Protein AF-A0A9P6V1S4-F1 (afdb_monomer_lite)

Sequence (118 aa):
MFATTLPVLLVYVILYGLMGGGFISLLAPVLAEQFGTSSLTILVGITFGVNGLGSLLGTPIATAILTSLQGDVVDGVAANSDKGYRGAIGFIGGVMLVGTLVFLLLKIKVGGKRKAVA

pLDDT: mean 75.91, std 12.43, range [44.16, 89.69]

Structure (mmCIF, N/CA/C/O backbone):
data_AF-A0A9P6V1S4-F1
#
_entry.id   AF-A0A9P6V1S4-F1
#
loop_
_atom_site.group_PDB
_atom_site.id
_atom_site.type_symbol
_atom_site.label_atom_id
_atom_site.label_alt_id
_atom_site.label_comp_id
_atom_site.label_asym_id
_atom_site.label_entity_id
_atom_site.label_seq_id
_atom_site.pdbx_PDB_ins_code
_atom_site.Cartn_x
_atom_site.Cartn_y
_atom_site.Cartn_z
_atom_site.occupancy
_atom_site.B_iso_or_equiv
_atom_site.auth_seq_id
_atom_site.auth_comp_id
_atom_site.auth_asym_id
_atom_site.auth_atom_id
_atom_site.pdbx_PDB_model_num
ATOM 1 N N . MET A 1 1 ? 10.241 -1.235 -21.917 1.00 46.81 1 MET A N 1
ATOM 2 C CA . MET A 1 1 ? 9.962 -0.073 -21.051 1.00 46.81 1 MET A CA 1
ATOM 3 C C . MET A 1 1 ? 8.482 0.296 -21.179 1.00 46.81 1 MET A C 1
ATOM 5 O O . MET A 1 1 ? 8.057 0.612 -22.279 1.00 46.81 1 MET A O 1
ATOM 9 N N . PHE A 1 2 ? 7.660 0.174 -20.123 1.00 54.00 2 PHE A N 1
ATOM 10 C CA . PHE A 1 2 ? 6.187 0.339 -20.222 1.00 54.00 2 PHE A CA 1
ATOM 11 C C . PHE A 1 2 ? 5.689 1.797 -20.270 1.00 54.00 2 PHE A C 1
ATOM 13 O O . PHE A 1 2 ? 4.490 2.021 -20.389 1.00 54.00 2 PHE A O 1
ATOM 20 N N . ALA A 1 3 ? 6.585 2.783 -20.234 1.00 55.00 3 ALA A N 1
ATOM 21 C CA . ALA A 1 3 ? 6.251 4.191 -20.434 1.00 55.00 3 ALA A CA 1
ATOM 22 C C . ALA A 1 3 ? 7.459 4.933 -21.027 1.00 55.00 3 ALA A C 1
ATOM 24 O O . ALA A 1 3 ? 8.261 5.512 -20.303 1.00 55.00 3 ALA A O 1
ATOM 25 N N . THR A 1 4 ? 7.633 4.872 -22.347 1.00 61.09 4 THR A N 1
ATOM 26 C CA . THR A 1 4 ? 8.629 5.683 -23.082 1.00 61.09 4 THR A CA 1
ATOM 27 C C . THR A 1 4 ? 8.047 6.994 -23.605 1.00 61.09 4 THR A C 1
ATOM 29 O O . THR A 1 4 ? 8.782 7.834 -24.114 1.00 61.09 4 THR A O 1
ATOM 32 N N . THR A 1 5 ? 6.728 7.177 -23.505 1.00 75.06 5 THR A N 1
ATOM 33 C CA . THR A 1 5 ? 6.004 8.295 -24.110 1.00 75.06 5 THR A CA 1
ATOM 34 C C . THR A 1 5 ? 5.300 9.130 -23.039 1.00 75.06 5 THR A C 1
ATOM 36 O O . THR A 1 5 ? 4.678 8.599 -22.115 1.00 75.06 5 THR A O 1
ATOM 39 N N . LEU A 1 6 ? 5.380 10.460 -23.172 1.00 77.06 6 LEU A N 1
ATOM 40 C CA . LEU A 1 6 ? 4.751 11.428 -22.259 1.00 77.06 6 LEU A CA 1
ATOM 41 C C . LEU A 1 6 ? 3.262 11.148 -21.957 1.00 77.06 6 LEU A C 1
ATOM 43 O O . LEU A 1 6 ? 2.876 11.267 -20.794 1.00 77.06 6 LEU A O 1
ATOM 47 N N . PRO A 1 7 ? 2.423 10.735 -22.931 1.00 84.38 7 PRO A N 1
ATOM 48 C CA . PRO A 1 7 ? 1.017 10.437 -22.663 1.00 84.38 7 PRO A CA 1
ATOM 49 C C . PRO A 1 7 ? 0.808 9.295 -21.663 1.00 84.38 7 PRO A C 1
ATOM 51 O O . PRO A 1 7 ? -0.065 9.384 -20.805 1.00 84.38 7 PRO A O 1
ATOM 54 N N . VAL A 1 8 ? 1.623 8.237 -21.726 1.00 80.50 8 VAL A N 1
ATOM 55 C CA . VAL A 1 8 ? 1.500 7.087 -20.812 1.00 80.50 8 VAL A CA 1
ATOM 56 C C . VAL A 1 8 ? 1.892 7.483 -19.389 1.00 80.50 8 VAL A C 1
ATOM 58 O O . VAL A 1 8 ? 1.232 7.079 -18.431 1.00 80.50 8 VAL A O 1
ATOM 61 N N . LEU A 1 9 ? 2.916 8.329 -19.247 1.00 80.06 9 LEU A N 1
ATOM 62 C CA . LEU A 1 9 ? 3.310 8.881 -17.952 1.00 80.06 9 LEU A CA 1
ATOM 63 C C . LEU A 1 9 ? 2.199 9.753 -17.350 1.00 80.06 9 LEU A C 1
ATOM 65 O O . LEU A 1 9 ? 1.893 9.616 -16.169 1.00 80.06 9 LEU A O 1
ATOM 69 N N . LEU A 1 10 ? 1.564 10.609 -18.156 1.00 85.81 1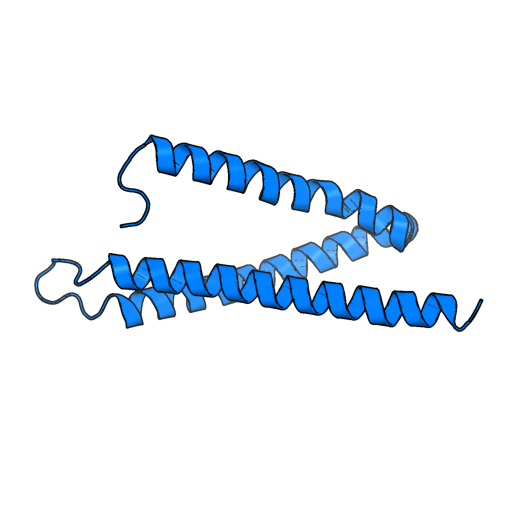0 LEU A N 1
ATOM 70 C CA . LEU A 1 10 ? 0.451 11.450 -17.705 1.00 85.81 10 LEU A CA 1
ATOM 71 C C . LEU A 1 10 ? -0.731 10.619 -17.202 1.00 85.81 10 LEU A C 1
ATOM 73 O O . LEU A 1 10 ? -1.237 10.879 -16.113 1.00 85.81 10 LEU A O 1
ATOM 77 N N . VAL A 1 11 ? -1.136 9.594 -17.955 1.00 86.69 11 VAL A N 1
ATOM 78 C CA . VAL A 1 11 ? -2.213 8.683 -17.537 1.00 86.69 11 VAL A CA 1
ATOM 79 C C . VAL A 1 11 ? -1.859 7.999 -16.217 1.00 86.69 11 VAL A C 1
ATOM 81 O O . VAL A 1 11 ? -2.687 7.957 -15.307 1.00 86.69 11 VAL A O 1
ATOM 84 N N . TYR A 1 12 ? -0.622 7.518 -16.077 1.00 82.25 12 TYR A N 1
ATOM 85 C CA . TYR A 1 12 ? -0.156 6.907 -14.837 1.00 82.25 12 TYR A CA 1
ATOM 86 C C . TYR A 1 12 ? -0.224 7.875 -13.648 1.00 82.25 12 TYR A C 1
ATOM 88 O O . TYR A 1 12 ? -0.776 7.521 -12.609 1.00 82.25 12 TYR A O 1
ATOM 96 N N . VAL A 1 13 ? 0.280 9.104 -13.798 1.00 85.25 13 VAL A N 1
ATOM 97 C CA . VAL A 1 13 ? 0.288 10.112 -12.725 1.00 85.25 13 VAL A CA 1
ATOM 98 C C . VAL A 1 13 ? -1.131 10.495 -12.305 1.00 85.25 13 VAL A C 1
ATOM 100 O O . VAL A 1 13 ? -1.401 10.593 -11.110 1.00 85.25 13 VAL A O 1
ATOM 103 N N . ILE A 1 14 ? -2.051 10.664 -13.259 1.00 89.69 14 ILE A N 1
ATOM 104 C CA . ILE A 1 14 ? -3.455 10.990 -12.970 1.00 89.69 14 ILE A CA 1
ATOM 105 C C . ILE A 1 14 ? -4.122 9.854 -12.191 1.00 89.69 14 ILE A C 1
ATOM 107 O O . ILE A 1 14 ? -4.742 10.102 -11.157 1.00 89.69 14 ILE A O 1
ATOM 111 N N . LEU A 1 15 ? -3.980 8.608 -12.654 1.00 88.06 15 LEU A N 1
ATOM 112 C CA . LEU A 1 15 ? -4.572 7.449 -11.982 1.00 88.06 15 LEU A CA 1
ATOM 113 C C . LEU A 1 15 ? -3.974 7.241 -10.591 1.00 88.06 15 LEU A C 1
ATOM 115 O O . LEU A 1 15 ? -4.710 7.027 -9.629 1.00 88.06 15 LEU A O 1
ATOM 119 N N . TYR A 1 16 ? -2.652 7.353 -10.470 1.00 82.44 16 TYR A N 1
ATOM 120 C CA . TYR A 1 16 ? -1.964 7.242 -9.191 1.00 82.44 16 TYR A CA 1
ATOM 121 C C . TYR A 1 16 ? -2.405 8.337 -8.214 1.00 82.44 16 TYR A C 1
ATOM 123 O O . TYR A 1 16 ? -2.723 8.040 -7.064 1.00 82.44 16 TYR A O 1
ATOM 131 N N . GLY A 1 17 ? -2.488 9.590 -8.670 1.00 83.88 17 GLY A N 1
ATOM 132 C CA . GLY A 1 17 ? -2.938 10.713 -7.851 1.00 83.88 17 GLY A CA 1
ATOM 133 C C . GLY A 1 17 ? -4.389 10.563 -7.397 1.00 83.88 17 GLY A C 1
ATOM 134 O O . GLY A 1 17 ? -4.688 10.766 -6.222 1.00 83.88 17 GLY A O 1
ATOM 135 N N . LEU A 1 18 ? -5.281 10.140 -8.296 1.00 89.00 18 LEU A N 1
ATOM 136 C CA . LEU A 1 18 ? -6.694 9.939 -7.983 1.00 89.00 18 LEU A CA 1
ATOM 137 C C . LEU A 1 18 ? -6.896 8.794 -6.982 1.00 89.00 18 LEU A C 1
ATOM 139 O O . LEU A 1 18 ? -7.584 8.968 -5.976 1.00 89.00 18 LEU A O 1
ATOM 143 N N . MET A 1 19 ? -6.290 7.630 -7.235 1.00 85.00 19 MET A N 1
ATOM 144 C CA . MET A 1 19 ? -6.464 6.462 -6.370 1.00 85.00 19 MET A CA 1
ATOM 145 C C . MET A 1 19 ? -5.731 6.622 -5.036 1.00 85.00 19 MET A C 1
ATOM 147 O O . MET A 1 19 ? -6.302 6.325 -3.988 1.00 85.00 19 MET A O 1
ATOM 151 N N . GLY A 1 20 ? -4.497 7.130 -5.053 1.00 81.94 20 GLY A N 1
ATOM 152 C CA . GLY A 1 20 ? -3.715 7.373 -3.842 1.00 81.94 20 GLY A CA 1
ATOM 153 C C . GLY A 1 20 ? -4.316 8.481 -2.977 1.00 81.94 20 GLY A C 1
ATOM 154 O O . GLY A 1 20 ? -4.502 8.295 -1.775 1.00 81.94 20 GLY A O 1
ATOM 155 N N . GLY A 1 21 ? -4.692 9.608 -3.588 1.00 80.88 21 GLY A N 1
ATOM 156 C CA . GLY A 1 21 ? -5.319 10.728 -2.887 1.00 80.88 21 GLY A CA 1
ATOM 157 C C . GLY A 1 21 ? -6.694 10.370 -2.324 1.00 80.88 21 GLY A C 1
ATOM 158 O O . GLY A 1 21 ? -6.976 10.663 -1.162 1.00 80.88 21 GLY A O 1
ATOM 159 N N . GLY A 1 22 ? -7.522 9.668 -3.106 1.00 84.06 22 GLY A N 1
ATOM 160 C CA . GLY A 1 22 ? -8.824 9.179 -2.653 1.00 84.06 22 GLY A CA 1
ATOM 161 C C . GLY A 1 22 ? -8.707 8.201 -1.483 1.00 84.06 22 GLY A C 1
ATOM 162 O O . GLY A 1 22 ? -9.433 8.330 -0.501 1.00 84.06 22 GLY A O 1
ATOM 163 N N . PHE A 1 23 ? -7.750 7.272 -1.535 1.00 80.44 23 PHE A N 1
ATOM 164 C CA . PHE A 1 23 ? -7.519 6.315 -0.453 1.00 80.44 23 PHE A CA 1
ATOM 165 C C . PHE A 1 23 ? -7.114 6.998 0.861 1.00 80.44 23 PHE A C 1
ATOM 167 O O . PHE A 1 23 ? -7.688 6.707 1.910 1.00 80.44 23 PHE A O 1
ATOM 174 N N . ILE A 1 24 ? -6.168 7.941 0.809 1.00 83.12 24 ILE A N 1
ATOM 175 C CA . ILE A 1 24 ? -5.700 8.661 2.002 1.00 83.12 24 ILE A CA 1
ATOM 176 C C . ILE A 1 24 ? -6.807 9.566 2.562 1.00 83.12 24 ILE A C 1
ATOM 178 O O . ILE A 1 24 ? -7.010 9.615 3.774 1.00 83.12 24 ILE A O 1
ATOM 182 N N . SER A 1 25 ? -7.557 10.250 1.693 1.00 83.88 25 SER A N 1
ATOM 183 C CA . SER A 1 25 ? -8.627 11.164 2.108 1.00 83.88 25 SER A CA 1
ATOM 184 C C . SER A 1 25 ? -9.819 10.439 2.744 1.00 83.88 25 SER A C 1
ATOM 186 O O . SER A 1 25 ? -10.407 10.959 3.692 1.00 83.88 25 SER A O 1
ATOM 188 N N . LEU A 1 26 ? -10.150 9.227 2.283 1.00 84.44 26 LEU A N 1
ATOM 189 C CA . LEU A 1 26 ? -11.249 8.421 2.829 1.00 84.44 26 LEU A CA 1
ATOM 190 C C . LEU A 1 26 ? -10.917 7.750 4.168 1.00 84.44 26 LEU A C 1
ATOM 192 O O . LEU A 1 26 ? -11.818 7.298 4.871 1.00 84.44 26 LEU A O 1
ATOM 196 N N . LEU A 1 27 ? -9.644 7.694 4.549 1.00 83.00 27 LEU A N 1
ATOM 197 C CA . LEU A 1 27 ? -9.193 6.959 5.726 1.00 83.00 27 LEU A CA 1
ATOM 198 C C . LEU A 1 27 ? -9.796 7.514 7.024 1.00 83.00 27 LEU A C 1
ATOM 200 O O . LEU A 1 27 ? -10.372 6.768 7.811 1.00 83.00 27 LEU A O 1
ATOM 204 N N . ALA A 1 28 ? -9.720 8.829 7.230 1.00 80.94 28 ALA A N 1
ATOM 205 C CA . ALA A 1 28 ? -10.284 9.481 8.411 1.00 80.94 28 ALA A CA 1
ATOM 206 C C . ALA A 1 28 ? -11.819 9.335 8.528 1.00 80.94 28 ALA A C 1
ATOM 208 O O . ALA A 1 28 ? -12.275 8.900 9.587 1.00 80.94 28 ALA A O 1
ATOM 209 N N . PRO A 1 29 ? -12.635 9.635 7.495 1.00 84.62 29 PRO A N 1
ATOM 210 C CA . PRO A 1 29 ? -14.085 9.474 7.592 1.00 84.62 29 PRO A CA 1
ATOM 211 C C . PRO A 1 29 ? -14.515 8.012 7.774 1.00 84.62 29 PRO A C 1
ATOM 213 O O . PRO A 1 29 ? -15.392 7.752 8.592 1.00 84.62 29 PRO A O 1
ATOM 216 N N . VAL A 1 30 ? -13.864 7.047 7.112 1.00 83.75 30 VAL A N 1
ATOM 217 C CA . VAL A 1 30 ? -14.180 5.615 7.288 1.00 83.75 30 VAL A CA 1
ATOM 218 C C . VAL A 1 30 ? -13.865 5.142 8.710 1.00 83.75 30 VAL A C 1
ATOM 220 O O . VAL A 1 30 ? -14.658 4.424 9.316 1.00 83.75 30 VAL A O 1
ATOM 223 N N . LEU A 1 31 ? -12.727 5.552 9.279 1.00 81.75 31 LEU A N 1
ATOM 224 C CA . LEU A 1 31 ? -12.388 5.208 10.662 1.00 81.75 31 LEU A CA 1
ATOM 225 C C . LEU A 1 31 ? -13.340 5.869 11.666 1.00 81.75 31 LEU A C 1
ATOM 227 O O . LEU A 1 31 ? -13.724 5.228 12.645 1.00 81.75 31 LEU A O 1
ATOM 231 N N . ALA A 1 32 ? -13.747 7.114 11.410 1.00 81.81 32 ALA A N 1
ATOM 232 C CA . ALA A 1 32 ? -14.704 7.829 12.247 1.00 81.81 32 ALA A CA 1
ATOM 233 C C . ALA A 1 32 ? -16.091 7.167 12.226 1.00 81.81 32 ALA A C 1
ATOM 235 O O . ALA A 1 32 ? -16.724 7.057 13.274 1.00 81.81 32 ALA A O 1
ATOM 236 N N . GLU A 1 33 ? -16.542 6.679 11.068 1.00 82.56 33 GLU A N 1
ATOM 237 C CA . GLU A 1 33 ? -17.804 5.942 10.934 1.00 82.56 33 GLU A CA 1
ATOM 238 C C . GLU A 1 33 ? -17.748 4.569 11.629 1.00 82.56 33 GLU A C 1
ATOM 240 O O . GLU A 1 33 ? -18.702 4.154 12.286 1.00 82.56 33 GLU A O 1
ATOM 245 N N . GLN A 1 34 ? -16.618 3.864 11.525 1.00 79.25 34 GLN A N 1
ATOM 246 C CA . GLN A 1 34 ? -16.478 2.496 12.028 1.00 79.25 34 GLN A CA 1
ATOM 247 C C . GLN A 1 34 ? -16.238 2.420 13.548 1.00 79.25 34 GLN A C 1
ATOM 249 O O . GLN A 1 34 ? -16.727 1.491 14.195 1.00 79.25 34 GLN A O 1
ATOM 254 N N . PHE A 1 35 ? -15.470 3.359 14.111 1.00 78.00 35 PHE A N 1
ATOM 255 C CA . PHE A 1 35 ? -14.997 3.320 15.504 1.00 78.00 35 PHE A CA 1
ATOM 256 C C . PHE A 1 35 ? -15.407 4.544 16.338 1.00 78.00 35 PHE A C 1
ATOM 258 O O . PHE A 1 35 ? -15.104 4.602 17.531 1.00 78.00 35 PHE A O 1
ATOM 265 N N . GLY A 1 36 ? -16.107 5.512 15.742 1.00 75.62 36 GLY A N 1
ATOM 266 C CA . GLY A 1 36 ? -16.444 6.777 16.388 1.00 75.62 36 GLY A CA 1
ATOM 267 C C . GLY A 1 36 ? -15.262 7.751 16.458 1.00 75.62 36 GLY A C 1
ATOM 268 O O . GLY A 1 36 ? -14.115 7.435 16.139 1.00 75.62 36 GLY A O 1
ATOM 269 N N . THR A 1 37 ? -15.536 8.980 16.892 1.00 78.94 37 THR A N 1
ATOM 270 C CA . THR A 1 37 ? -14.547 10.074 16.906 1.00 78.94 37 THR A CA 1
ATOM 271 C C . THR A 1 37 ? -13.604 10.039 18.110 1.00 78.94 37 THR A C 1
ATOM 273 O O . THR A 1 37 ? -12.511 10.596 18.042 1.00 78.94 37 THR A O 1
ATOM 276 N N . SER A 1 38 ? -13.982 9.353 19.195 1.00 77.81 38 SER A N 1
ATOM 277 C CA . SER A 1 38 ? -13.231 9.346 20.461 1.00 77.81 38 SER A CA 1
ATOM 278 C C . SER A 1 38 ? -11.839 8.715 20.343 1.00 77.81 38 SER A C 1
ATOM 280 O O . SER A 1 38 ? -10.910 9.147 21.021 1.00 77.81 38 SER A O 1
ATOM 282 N N . SER A 1 39 ? -11.667 7.731 19.457 1.00 77.31 39 SER A N 1
ATOM 283 C CA . SER A 1 39 ? -10.388 7.035 19.257 1.00 77.31 39 SER A CA 1
ATOM 284 C C . SER A 1 39 ? -9.730 7.350 17.909 1.00 77.31 39 SER A C 1
ATOM 286 O O . SER A 1 39 ? -8.698 6.764 17.581 1.00 77.31 39 SER A O 1
ATOM 288 N N . LEU A 1 40 ? -10.285 8.289 17.132 1.00 81.75 40 LEU A N 1
ATOM 289 C CA . LEU A 1 40 ? -9.880 8.536 15.746 1.00 81.75 40 LEU A CA 1
ATOM 290 C C . LEU A 1 40 ? -8.387 8.860 15.613 1.00 81.75 40 LEU A C 1
ATOM 292 O O . LEU A 1 40 ? -7.714 8.286 14.764 1.00 81.75 40 LEU A O 1
ATOM 296 N N . THR A 1 41 ? -7.846 9.708 16.490 1.00 83.06 41 THR A N 1
ATOM 297 C CA . THR A 1 41 ? -6.420 10.074 16.491 1.00 83.06 41 THR A CA 1
ATOM 298 C C . THR A 1 41 ? -5.510 8.860 16.676 1.00 83.06 41 THR A C 1
ATOM 300 O O . THR A 1 41 ? -4.507 8.729 15.978 1.00 83.06 41 THR A O 1
ATOM 303 N N . ILE A 1 42 ? -5.871 7.947 17.582 1.00 85.38 42 ILE A N 1
ATOM 304 C CA . ILE A 1 42 ? -5.094 6.730 17.852 1.00 85.38 42 ILE A CA 1
ATOM 305 C C . ILE A 1 42 ? -5.175 5.786 16.650 1.00 85.38 42 ILE A C 1
ATOM 307 O O . ILE A 1 42 ? -4.150 5.285 16.198 1.00 85.38 42 ILE A O 1
ATOM 311 N N . LEU A 1 43 ? -6.370 5.581 16.087 1.00 83.12 43 LEU A N 1
ATOM 312 C CA . LEU A 1 43 ? -6.569 4.728 1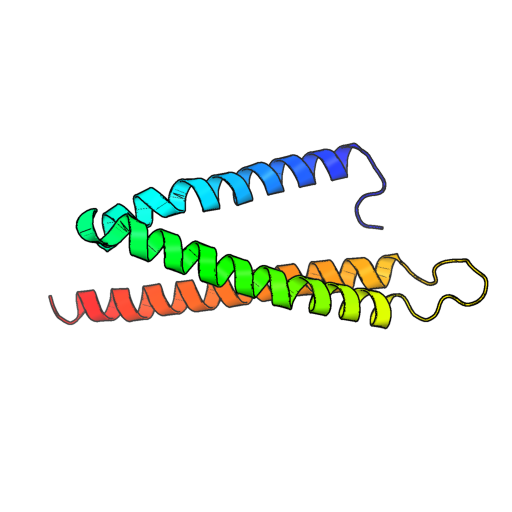4.911 1.00 83.12 43 LEU A CA 1
ATOM 313 C C . LEU A 1 43 ? -5.829 5.256 13.674 1.00 83.12 43 LEU A C 1
ATOM 315 O O . LEU A 1 43 ? -5.165 4.486 12.976 1.00 83.12 43 LEU A O 1
ATOM 319 N N . VAL A 1 44 ? -5.888 6.564 13.425 1.00 85.31 44 VAL A N 1
ATOM 320 C CA . VAL A 1 44 ? -5.139 7.220 12.345 1.00 85.31 44 VAL A CA 1
ATOM 321 C C . VAL A 1 44 ? -3.635 7.083 12.593 1.00 85.31 44 VAL A C 1
ATOM 323 O O . VAL A 1 44 ? -2.905 6.678 11.691 1.00 85.31 44 VAL A O 1
ATOM 326 N N . GLY A 1 45 ? -3.178 7.329 13.824 1.00 84.88 45 GLY A N 1
ATOM 327 C CA . GLY A 1 45 ? -1.776 7.186 14.218 1.00 84.88 45 GLY A CA 1
ATOM 328 C C . GLY A 1 45 ? -1.233 5.771 14.010 1.00 84.88 45 GLY A C 1
ATOM 329 O O . GLY A 1 45 ? -0.169 5.605 13.420 1.00 84.88 45 GLY A O 1
ATOM 330 N N . ILE A 1 46 ? -1.988 4.741 14.407 1.00 87.44 46 ILE A N 1
ATOM 331 C CA . ILE A 1 46 ? -1.633 3.335 14.155 1.00 87.44 46 ILE A CA 1
ATOM 332 C C . ILE A 1 46 ? -1.571 3.063 12.651 1.00 87.44 46 ILE A C 1
ATOM 334 O O . ILE A 1 46 ? -0.629 2.430 12.178 1.00 87.44 46 ILE A O 1
ATOM 338 N N . THR A 1 47 ? -2.539 3.566 11.886 1.00 85.25 47 THR A N 1
ATOM 339 C CA . THR A 1 47 ? -2.603 3.338 10.437 1.00 85.25 47 THR A CA 1
ATOM 340 C C . THR A 1 47 ? -1.389 3.928 9.717 1.00 85.25 47 THR A C 1
ATOM 342 O O . THR A 1 47 ? -0.746 3.239 8.923 1.00 85.25 47 THR A O 1
ATOM 345 N N . PHE A 1 48 ? -1.015 5.169 10.036 1.00 86.19 48 PHE A N 1
ATOM 346 C CA . PHE A 1 48 ? 0.194 5.792 9.493 1.00 86.19 48 PHE A CA 1
ATOM 347 C C . PHE A 1 48 ? 1.483 5.170 10.048 1.00 86.19 48 PHE A C 1
ATOM 349 O O . PHE A 1 48 ? 2.459 5.053 9.311 1.00 86.19 48 PHE A O 1
ATOM 356 N N . GLY A 1 49 ? 1.488 4.698 11.297 1.00 88.31 49 GLY A N 1
ATOM 357 C CA . GLY A 1 49 ? 2.614 3.958 11.871 1.00 88.31 49 GLY A CA 1
ATOM 358 C C . GLY A 1 49 ? 2.899 2.655 11.119 1.00 88.31 49 GLY A C 1
ATOM 359 O O . GLY A 1 49 ? 4.034 2.395 10.723 1.00 88.31 49 GLY A O 1
ATOM 360 N N . VAL A 1 50 ? 1.857 1.868 10.834 1.00 87.44 50 VAL A N 1
ATOM 361 C CA . VAL A 1 50 ? 1.965 0.649 10.014 1.00 87.44 50 VAL A CA 1
ATOM 362 C C . VAL A 1 50 ? 2.366 0.987 8.575 1.00 87.44 50 VAL A C 1
ATOM 364 O O . VAL A 1 50 ? 3.191 0.282 7.993 1.00 87.44 50 VAL A O 1
ATOM 367 N N . ASN A 1 51 ? 1.848 2.080 8.005 1.00 85.56 51 ASN A N 1
ATOM 368 C CA . ASN A 1 51 ? 2.256 2.551 6.678 1.00 85.56 51 ASN A CA 1
ATOM 369 C C . ASN A 1 51 ? 3.758 2.898 6.620 1.00 85.56 51 ASN A C 1
ATOM 371 O O . ASN A 1 51 ? 4.444 2.521 5.667 1.00 85.56 51 ASN A O 1
ATOM 375 N N . GLY A 1 52 ? 4.283 3.538 7.668 1.00 84.19 52 GLY A N 1
ATOM 376 C CA . GLY A 1 52 ? 5.709 3.823 7.814 1.00 84.19 52 GLY A CA 1
ATOM 377 C C . GLY A 1 52 ? 6.556 2.551 7.847 1.00 84.19 52 GLY A C 1
ATOM 378 O O . GLY A 1 52 ? 7.529 2.449 7.102 1.00 84.19 52 GLY A O 1
ATOM 379 N N . LEU A 1 53 ? 6.148 1.541 8.625 1.00 87.62 53 LEU A N 1
ATOM 380 C CA . LEU A 1 53 ? 6.819 0.233 8.644 1.00 87.62 53 LEU A CA 1
ATOM 381 C C . LEU A 1 53 ? 6.795 -0.445 7.268 1.00 87.62 53 LEU A C 1
ATOM 383 O O . LEU A 1 53 ? 7.816 -0.957 6.809 1.00 87.62 53 LEU A O 1
ATOM 387 N N . GLY A 1 54 ? 5.650 -0.406 6.585 1.00 82.31 54 GLY A N 1
ATOM 388 C CA . GLY A 1 54 ? 5.510 -0.935 5.230 1.00 82.31 54 GLY A CA 1
ATOM 389 C C . GLY A 1 54 ? 6.436 -0.242 4.231 1.00 82.31 54 GLY A C 1
ATOM 390 O O . GLY A 1 54 ? 7.054 -0.910 3.409 1.00 82.31 54 GLY A O 1
ATOM 391 N N . SER A 1 55 ? 6.600 1.076 4.338 1.00 81.25 55 SER A N 1
ATOM 392 C CA . SER A 1 55 ? 7.514 1.845 3.483 1.00 81.25 55 SER A CA 1
ATOM 393 C C . SER A 1 55 ? 8.984 1.534 3.777 1.00 81.25 55 SER A C 1
ATOM 395 O O . SER A 1 55 ? 9.803 1.442 2.857 1.00 81.25 55 SER A O 1
ATOM 397 N N . LEU A 1 56 ? 9.310 1.314 5.053 1.00 86.88 56 LEU A N 1
ATOM 398 C CA . LEU A 1 56 ? 10.663 1.013 5.513 1.00 86.88 56 LEU A CA 1
ATOM 399 C C . LEU A 1 56 ? 11.126 -0.383 5.078 1.00 86.88 56 LEU A C 1
ATOM 401 O O . LEU A 1 56 ? 12.289 -0.554 4.734 1.00 86.88 56 LEU A O 1
ATOM 405 N N . LEU A 1 57 ? 10.217 -1.362 5.032 1.00 87.31 57 LEU A N 1
ATOM 406 C CA . LEU A 1 57 ? 10.501 -2.711 4.526 1.00 87.31 57 LEU A CA 1
ATOM 407 C C . LEU A 1 57 ? 10.334 -2.815 3.004 1.00 87.31 57 LEU A C 1
ATOM 409 O O . LEU A 1 57 ? 11.100 -3.506 2.337 1.00 87.31 57 LEU A O 1
ATOM 413 N N . GLY A 1 58 ? 9.359 -2.110 2.434 1.00 78.56 58 GLY A N 1
ATOM 414 C CA . GLY A 1 58 ? 9.048 -2.155 1.009 1.00 78.56 58 GLY A CA 1
ATOM 415 C C . GLY A 1 58 ? 10.159 -1.580 0.136 1.00 78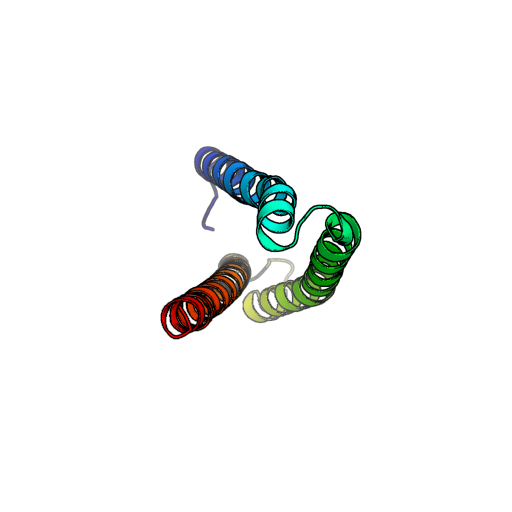.56 58 GLY A C 1
ATOM 416 O O . GLY A 1 58 ? 10.443 -2.143 -0.917 1.00 78.56 58 GLY A O 1
ATOM 417 N N . THR A 1 59 ? 10.826 -0.512 0.585 1.00 83.06 59 THR A N 1
ATOM 418 C CA . THR A 1 59 ? 11.890 0.143 -0.196 1.00 83.06 59 THR A CA 1
ATOM 419 C C . THR A 1 59 ? 13.114 -0.769 -0.387 1.00 83.06 59 THR A C 1
ATOM 421 O O . THR A 1 59 ? 13.504 -0.983 -1.535 1.00 83.06 59 THR A O 1
ATOM 424 N N . PRO A 1 60 ? 13.693 -1.394 0.660 1.00 85.06 60 PRO A N 1
ATOM 425 C CA . PRO A 1 60 ? 14.761 -2.380 0.489 1.00 85.06 60 PRO A CA 1
ATOM 426 C C . PRO A 1 60 ? 14.346 -3.595 -0.343 1.00 85.06 60 PRO A C 1
ATOM 428 O O . PRO A 1 60 ? 15.131 -4.054 -1.168 1.00 85.06 60 PRO A O 1
ATOM 431 N N . ILE A 1 61 ? 13.120 -4.105 -0.169 1.00 83.50 61 ILE A N 1
ATOM 432 C CA . ILE A 1 61 ? 12.629 -5.266 -0.930 1.00 83.50 61 ILE A CA 1
ATOM 433 C C . ILE A 1 61 ? 12.503 -4.921 -2.417 1.00 83.50 61 ILE A C 1
ATOM 435 O O . ILE A 1 61 ? 12.982 -5.672 -3.265 1.00 83.50 61 ILE A O 1
ATOM 439 N N . ALA A 1 62 ? 11.912 -3.770 -2.746 1.00 77.75 62 ALA A N 1
ATOM 440 C CA . ALA A 1 62 ? 11.799 -3.303 -4.124 1.00 77.75 62 ALA A CA 1
ATOM 441 C C . ALA A 1 62 ? 13.181 -3.098 -4.762 1.00 77.75 62 ALA A C 1
ATOM 443 O O . ALA A 1 62 ? 13.391 -3.507 -5.904 1.00 77.75 62 ALA A O 1
ATOM 444 N N . THR A 1 63 ? 14.136 -2.539 -4.014 1.00 79.00 63 THR A N 1
ATOM 445 C CA . THR A 1 63 ? 15.523 -2.378 -4.469 1.00 79.00 63 THR A CA 1
ATOM 446 C C . THR A 1 63 ? 16.212 -3.725 -4.682 1.00 79.00 63 THR A C 1
ATOM 448 O O . THR A 1 63 ? 16.845 -3.916 -5.713 1.00 79.00 63 THR A O 1
ATOM 451 N N . ALA A 1 64 ? 16.045 -4.699 -3.784 1.00 81.56 64 ALA A N 1
ATOM 452 C CA . ALA A 1 64 ? 16.616 -6.037 -3.950 1.00 81.56 64 ALA A CA 1
ATOM 453 C C . ALA A 1 64 ? 16.042 -6.772 -5.178 1.00 81.56 64 ALA A C 1
ATOM 455 O O . ALA A 1 64 ? 16.774 -7.436 -5.916 1.00 81.56 64 ALA A O 1
ATOM 456 N N . ILE A 1 65 ? 14.739 -6.622 -5.441 1.00 78.88 65 ILE A N 1
ATOM 457 C CA . ILE A 1 65 ? 14.081 -7.145 -6.649 1.00 78.88 65 ILE A CA 1
ATOM 458 C C . ILE A 1 65 ? 14.634 -6.457 -7.901 1.00 78.88 65 ILE A C 1
ATOM 460 O O . ILE A 1 65 ? 14.900 -7.119 -8.902 1.00 78.88 65 ILE A O 1
ATOM 464 N N . LEU A 1 66 ? 14.842 -5.140 -7.843 1.00 77.25 66 LEU A N 1
ATOM 465 C CA . LEU A 1 66 ? 15.426 -4.383 -8.943 1.00 77.25 66 LEU A CA 1
ATOM 466 C C . LEU A 1 66 ? 16.852 -4.869 -9.241 1.00 77.25 66 LEU A C 1
ATOM 468 O O . LEU A 1 66 ? 17.121 -5.259 -10.371 1.00 77.25 66 LEU A O 1
ATOM 472 N N . THR A 1 67 ? 17.727 -4.949 -8.235 1.00 75.38 67 THR A N 1
ATOM 473 C CA . THR A 1 67 ? 19.121 -5.398 -8.393 1.00 75.38 67 THR A CA 1
ATOM 474 C C . THR A 1 67 ? 19.223 -6.839 -8.900 1.00 75.38 67 THR A C 1
ATOM 476 O O . THR A 1 67 ? 20.009 -7.119 -9.800 1.00 75.38 67 THR A O 1
ATOM 479 N N . SER A 1 68 ? 18.397 -7.756 -8.386 1.00 73.00 68 SER A N 1
ATOM 480 C CA . SER A 1 68 ? 18.431 -9.171 -8.795 1.00 73.00 68 SER A CA 1
ATOM 481 C C . SER A 1 68 ? 17.927 -9.422 -10.221 1.00 73.00 68 SER A C 1
ATOM 483 O O . SER A 1 68 ? 18.399 -10.344 -10.883 1.00 73.00 68 SER 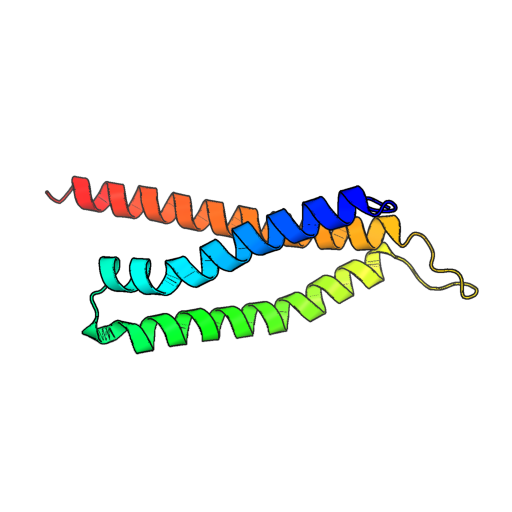A O 1
ATOM 485 N N . LEU A 1 69 ? 16.986 -8.613 -10.714 1.00 69.50 69 LEU A N 1
ATOM 486 C CA . LEU A 1 69 ? 16.385 -8.778 -12.044 1.00 69.50 69 LEU A CA 1
ATOM 487 C C . LEU A 1 69 ? 17.016 -7.895 -13.126 1.00 69.50 69 LEU A C 1
ATOM 489 O O . LEU A 1 69 ? 16.845 -8.175 -14.315 1.00 69.50 69 LEU A O 1
ATOM 493 N N . GLN A 1 70 ? 17.709 -6.829 -12.728 1.00 66.94 70 GLN A N 1
ATOM 494 C CA . GLN A 1 70 ? 18.495 -5.979 -13.620 1.00 66.94 70 GLN A CA 1
ATOM 495 C C . GLN A 1 70 ? 19.834 -6.660 -13.976 1.00 66.94 70 GLN A C 1
ATOM 497 O O . GLN A 1 70 ? 20.300 -6.536 -15.102 1.00 66.94 70 GLN A O 1
ATOM 502 N N . GLY A 1 71 ? 20.373 -7.513 -13.096 1.00 56.78 71 GLY A N 1
ATOM 503 C CA . GLY A 1 71 ? 21.645 -8.209 -13.324 1.00 56.78 71 GLY A CA 1
ATOM 504 C C . GLY A 1 71 ? 22.856 -7.293 -13.113 1.00 56.78 71 GLY A C 1
ATOM 505 O O . GLY A 1 71 ? 22.711 -6.072 -13.037 1.00 56.78 71 GLY A O 1
ATOM 506 N N . ASP A 1 72 ? 24.048 -7.883 -12.979 1.00 53.38 72 ASP A N 1
ATOM 507 C CA . ASP A 1 72 ? 25.280 -7.124 -12.738 1.00 53.38 72 ASP A CA 1
ATOM 508 C C . ASP A 1 72 ? 25.569 -6.147 -13.886 1.00 53.38 72 ASP A C 1
ATOM 510 O O . ASP A 1 72 ? 25.451 -6.480 -15.069 1.00 53.38 72 ASP A O 1
ATOM 514 N N . VAL A 1 73 ? 25.965 -4.924 -13.521 1.00 55.59 73 VAL A N 1
ATOM 515 C CA . VAL A 1 73 ? 26.444 -3.901 -14.455 1.00 55.59 73 VAL A CA 1
ATOM 516 C C . VAL A 1 73 ? 27.810 -4.345 -14.976 1.00 55.59 73 VAL A C 1
ATOM 518 O O . VAL A 1 73 ? 28.845 -3.993 -14.417 1.00 55.59 73 VAL A O 1
ATOM 521 N N . VAL A 1 74 ? 27.818 -5.141 -16.039 1.00 49.81 74 VAL A N 1
ATOM 522 C CA . VAL A 1 74 ? 29.027 -5.434 -16.811 1.00 49.81 74 VAL A CA 1
ATOM 523 C C . VAL A 1 74 ? 29.133 -4.342 -17.882 1.00 49.81 74 VAL A C 1
ATOM 525 O O . VAL A 1 74 ? 28.224 -4.176 -18.690 1.00 49.81 74 VAL A O 1
ATOM 528 N N . ASP A 1 75 ? 30.200 -3.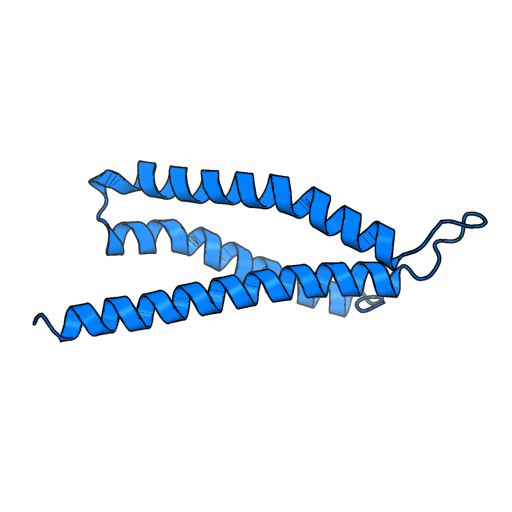542 -17.827 1.00 50.22 75 ASP A N 1
ATOM 529 C CA . ASP A 1 75 ? 30.558 -2.489 -18.798 1.00 50.22 75 ASP A CA 1
ATOM 530 C C . ASP A 1 75 ? 29.712 -1.199 -18.821 1.00 50.22 75 ASP A C 1
ATOM 532 O O . ASP A 1 75 ? 29.572 -0.551 -19.857 1.00 50.22 75 ASP A O 1
ATOM 536 N N . GLY A 1 76 ? 29.163 -0.763 -17.680 1.00 51.88 76 GLY A N 1
ATOM 537 C CA . GLY A 1 76 ? 28.537 0.570 -17.558 1.00 51.88 76 GLY A CA 1
ATOM 538 C C . GLY A 1 76 ? 27.236 0.756 -18.354 1.00 51.88 76 GLY A C 1
ATOM 539 O O . GLY A 1 76 ? 26.639 1.833 -18.328 1.00 51.88 76 GLY A O 1
ATOM 540 N N . VAL A 1 77 ? 26.761 -0.299 -19.016 1.00 53.06 77 VAL A N 1
ATOM 541 C CA . VAL A 1 77 ? 25.459 -0.365 -19.673 1.00 53.06 77 VAL A CA 1
ATOM 542 C C . VAL A 1 77 ? 24.560 -1.222 -18.793 1.00 53.06 77 VAL A C 1
ATOM 544 O O . VAL A 1 77 ? 24.821 -2.404 -18.590 1.00 53.06 77 VAL A O 1
ATOM 547 N N . ALA A 1 78 ? 23.506 -0.624 -18.231 1.00 53.19 78 ALA A N 1
ATOM 548 C CA . ALA A 1 78 ? 22.534 -1.345 -17.418 1.00 53.19 78 ALA A CA 1
ATOM 549 C C . ALA A 1 78 ? 21.910 -2.477 -18.246 1.00 53.19 78 ALA A C 1
ATOM 551 O O . ALA A 1 78 ? 21.058 -2.241 -19.109 1.00 53.19 78 ALA A O 1
ATOM 552 N N . ALA A 1 79 ? 22.334 -3.713 -17.987 1.00 49.25 79 ALA A N 1
ATOM 553 C CA . ALA A 1 79 ? 21.699 -4.878 -18.563 1.00 49.25 79 ALA A CA 1
ATOM 554 C C . ALA A 1 79 ? 20.212 -4.850 -18.161 1.00 49.25 79 ALA A C 1
ATOM 556 O O . ALA A 1 79 ? 19.855 -4.661 -17.007 1.00 49.25 79 ALA A O 1
ATOM 557 N N . ASN A 1 80 ? 19.314 -4.955 -19.138 1.00 58.31 80 ASN A N 1
ATOM 558 C CA . ASN A 1 80 ? 17.894 -5.258 -18.933 1.00 58.31 80 ASN A CA 1
ATOM 559 C C . ASN A 1 80 ? 17.136 -4.463 -17.832 1.00 58.31 80 ASN A C 1
ATOM 561 O O . ASN A 1 80 ? 16.347 -5.063 -17.094 1.00 58.31 80 ASN A O 1
ATOM 565 N N . SER A 1 81 ? 17.253 -3.124 -17.767 1.00 60.53 81 SER A N 1
ATOM 566 C CA . SER A 1 81 ? 16.418 -2.285 -16.868 1.00 60.53 81 SER A CA 1
ATOM 567 C C . SER A 1 81 ? 14.914 -2.590 -16.969 1.00 60.53 81 SER A C 1
ATOM 569 O O . SER A 1 81 ? 14.183 -2.510 -15.985 1.00 60.53 81 SER A O 1
ATOM 571 N N . ASP A 1 82 ? 14.448 -3.034 -18.136 1.00 63.38 82 ASP A N 1
ATOM 572 C CA . ASP A 1 82 ? 13.059 -3.426 -18.367 1.00 63.38 82 ASP A CA 1
ATOM 573 C C . ASP A 1 82 ? 12.564 -4.592 -17.502 1.00 63.38 82 ASP A C 1
ATOM 575 O O . ASP A 1 82 ? 11.390 -4.609 -17.126 1.00 63.38 82 ASP A O 1
ATOM 579 N N . LYS A 1 83 ? 13.414 -5.576 -17.183 1.00 65.75 83 LYS A N 1
ATOM 580 C CA . LYS A 1 83 ? 13.008 -6.742 -16.378 1.00 65.75 83 LYS A CA 1
ATOM 581 C C . LYS A 1 83 ? 12.936 -6.389 -14.895 1.00 65.75 83 LYS A C 1
ATOM 583 O O . LYS A 1 83 ? 11.977 -6.779 -14.230 1.00 65.75 83 LYS A O 1
ATOM 588 N N . GLY A 1 84 ? 13.882 -5.580 -14.419 1.00 68.19 84 GLY A N 1
ATOM 589 C CA . GLY A 1 84 ? 13.923 -5.085 -13.045 1.00 68.19 84 GLY A CA 1
ATOM 590 C C . GLY A 1 84 ? 12.707 -4.240 -12.670 1.00 68.19 84 GLY A C 1
ATOM 591 O O . GLY A 1 84 ? 12.000 -4.559 -11.713 1.00 68.19 84 GLY A O 1
ATOM 592 N N . TYR A 1 85 ? 12.377 -3.227 -13.479 1.00 70.19 85 TYR A N 1
ATOM 593 C CA . TYR A 1 85 ? 11.202 -2.386 -13.220 1.00 70.19 85 TYR A CA 1
ATOM 594 C C . TYR A 1 85 ? 9.881 -3.151 -13.355 1.00 70.19 85 TYR A C 1
ATOM 596 O O . TYR A 1 85 ? 8.966 -2.931 -12.565 1.00 70.19 85 TYR A O 1
ATOM 604 N N . ARG A 1 86 ? 9.771 -4.094 -14.303 1.00 71.00 86 ARG A N 1
ATOM 605 C CA . ARG A 1 86 ? 8.588 -4.968 -14.400 1.00 71.00 86 ARG A CA 1
ATOM 606 C C . ARG A 1 86 ? 8.416 -5.840 -13.159 1.00 71.00 86 ARG A C 1
ATOM 608 O O . ARG A 1 86 ? 7.287 -6.005 -12.706 1.00 71.00 86 ARG A O 1
ATOM 615 N N . GLY A 1 87 ? 9.509 -6.369 -12.608 1.00 74.69 87 GLY A N 1
ATOM 616 C CA . GLY A 1 87 ? 9.491 -7.144 -11.368 1.00 74.69 87 GLY A CA 1
ATOM 617 C C . GLY A 1 87 ? 9.059 -6.313 -10.162 1.00 74.69 87 GLY A C 1
ATOM 618 O O . GLY A 1 87 ? 8.176 -6.734 -9.418 1.00 74.69 87 GLY A O 1
ATOM 619 N N . ALA A 1 88 ? 9.601 -5.102 -10.013 1.00 76.94 88 ALA A N 1
ATOM 620 C CA . ALA A 1 88 ? 9.216 -4.189 -8.938 1.00 76.94 88 ALA A CA 1
ATOM 621 C C . ALA A 1 88 ? 7.736 -3.766 -9.032 1.00 76.94 88 ALA A C 1
ATOM 623 O O . ALA A 1 88 ? 7.015 -3.812 -8.037 1.00 76.94 88 ALA A O 1
ATOM 624 N N . ILE A 1 89 ? 7.250 -3.430 -10.234 1.00 78.38 89 ILE A N 1
ATOM 625 C CA . ILE A 1 89 ? 5.831 -3.103 -10.464 1.00 78.38 89 ILE A CA 1
ATOM 626 C C . ILE A 1 89 ? 4.938 -4.315 -10.159 1.00 78.38 89 ILE A C 1
ATOM 628 O O . ILE A 1 89 ? 3.906 -4.172 -9.503 1.00 78.38 89 ILE A O 1
ATOM 632 N N . GLY A 1 90 ? 5.344 -5.515 -10.589 1.00 81.38 90 GLY A N 1
ATOM 633 C CA . GLY A 1 90 ? 4.632 -6.759 -10.294 1.00 81.38 90 GLY A CA 1
ATOM 634 C C . GLY A 1 90 ? 4.553 -7.057 -8.796 1.00 81.38 90 GLY A C 1
ATOM 635 O O . GLY A 1 90 ? 3.494 -7.447 -8.308 1.00 81.38 90 GLY A O 1
ATOM 636 N N . PHE A 1 91 ? 5.631 -6.808 -8.051 1.00 81.69 91 PHE A N 1
ATOM 637 C CA . PHE A 1 91 ? 5.652 -6.944 -6.595 1.00 81.69 91 PHE A CA 1
ATOM 638 C C . PHE A 1 91 ? 4.679 -5.975 -5.915 1.00 81.69 91 PHE A C 1
ATOM 640 O O . PHE A 1 91 ? 3.853 -6.409 -5.113 1.00 81.69 91 PHE A O 1
ATOM 647 N N . ILE A 1 92 ? 4.710 -4.688 -6.278 1.00 82.19 92 ILE A N 1
ATOM 648 C CA . ILE A 1 92 ? 3.795 -3.676 -5.725 1.00 82.19 92 ILE A CA 1
ATOM 649 C C . ILE A 1 92 ? 2.336 -4.062 -6.003 1.00 82.19 92 ILE A C 1
ATOM 651 O O . ILE A 1 92 ? 1.505 -4.051 -5.092 1.00 82.19 92 ILE A O 1
ATOM 655 N N . GLY A 1 93 ? 2.028 -4.458 -7.243 1.00 80.69 93 GLY A N 1
ATOM 656 C CA . GLY A 1 93 ? 0.696 -4.930 -7.621 1.00 80.69 93 GLY A CA 1
ATOM 657 C C . GLY A 1 93 ? 0.269 -6.181 -6.845 1.00 80.69 93 GLY A C 1
ATOM 658 O O . GLY A 1 93 ? -0.863 -6.255 -6.371 1.00 80.69 93 GLY A O 1
ATOM 659 N N . GLY A 1 94 ? 1.181 -7.136 -6.650 1.00 85.31 94 GLY A N 1
ATOM 660 C CA . GLY A 1 94 ? 0.937 -8.349 -5.870 1.00 85.31 94 GLY A CA 1
ATOM 661 C C . GLY A 1 94 ? 0.617 -8.057 -4.405 1.00 85.31 94 GLY A C 1
ATOM 662 O O . GLY A 1 94 ? -0.370 -8.566 -3.880 1.00 85.31 94 GLY A O 1
ATOM 663 N N . VAL A 1 95 ? 1.392 -7.186 -3.755 1.00 84.88 95 VAL A N 1
ATOM 664 C CA . VAL A 1 95 ? 1.149 -6.785 -2.359 1.00 84.88 95 VAL A CA 1
ATOM 665 C C . VAL A 1 95 ? -0.192 -6.059 -2.220 1.00 84.88 95 VAL A C 1
ATOM 667 O O . VAL A 1 95 ? -0.956 -6.358 -1.301 1.00 84.88 95 VAL A O 1
ATOM 670 N N . MET A 1 96 ? -0.524 -5.166 -3.158 1.00 83.69 96 MET A N 1
ATOM 671 C CA . MET A 1 96 ? -1.824 -4.484 -3.196 1.00 83.69 96 MET A CA 1
ATOM 672 C C . MET A 1 96 ? -2.990 -5.471 -3.372 1.00 83.69 96 MET A C 1
ATOM 674 O O . MET A 1 96 ? -4.005 -5.355 -2.680 1.00 83.69 96 MET A O 1
ATOM 678 N N . LEU A 1 97 ? -2.851 -6.476 -4.246 1.00 87.00 97 LEU A N 1
ATOM 679 C CA . LEU A 1 97 ? -3.864 -7.521 -4.434 1.00 87.00 97 LEU A CA 1
ATOM 680 C C . LEU A 1 97 ? -4.043 -8.380 -3.184 1.00 87.00 97 LEU A C 1
ATOM 682 O O . LEU A 1 97 ? -5.176 -8.609 -2.767 1.00 87.00 97 LEU A O 1
ATOM 686 N N . VAL A 1 98 ? -2.950 -8.819 -2.556 1.00 88.19 98 VAL A N 1
ATOM 687 C CA . VAL A 1 98 ? -3.007 -9.592 -1.307 1.00 88.19 98 VAL A CA 1
ATOM 688 C C . VAL A 1 98 ? -3.685 -8.776 -0.207 1.00 88.19 98 VAL A C 1
ATOM 690 O O . VAL A 1 98 ? -4.602 -9.278 0.440 1.00 88.19 98 VAL A O 1
ATOM 693 N N . GLY A 1 99 ? -3.313 -7.503 -0.039 1.00 81.81 99 GLY A N 1
ATOM 694 C CA . GLY A 1 99 ? -3.955 -6.607 0.926 1.00 81.81 99 GLY A CA 1
ATOM 695 C C . GLY A 1 99 ? -5.454 -6.436 0.663 1.00 81.81 99 GLY A C 1
ATOM 696 O O . GLY A 1 99 ? -6.265 -6.550 1.584 1.00 81.81 99 GLY A O 1
ATOM 697 N N . THR A 1 100 ? -5.837 -6.256 -0.604 1.00 85.00 100 THR A N 1
ATOM 698 C CA . THR A 1 100 ? -7.244 -6.140 -1.016 1.00 85.00 100 THR A CA 1
ATOM 699 C C . THR A 1 100 ? -8.023 -7.422 -0.733 1.00 85.00 100 THR A C 1
ATOM 701 O O . THR A 1 100 ? -9.126 -7.364 -0.193 1.00 85.00 100 THR A O 1
ATOM 704 N N . LEU A 1 101 ? -7.451 -8.589 -1.044 1.00 87.50 101 LEU A N 1
ATOM 705 C CA . LEU A 1 101 ? -8.072 -9.889 -0.785 1.00 87.50 101 LEU A CA 1
ATOM 706 C C . LEU A 1 101 ? -8.258 -10.137 0.711 1.00 87.50 101 LEU A C 1
ATOM 708 O O . LEU A 1 101 ? -9.341 -10.538 1.129 1.00 87.50 101 LEU A O 1
ATOM 712 N N . VAL A 1 102 ? -7.242 -9.856 1.529 1.00 87.62 102 VAL A N 1
ATOM 713 C CA . VAL A 1 102 ? -7.337 -9.983 2.991 1.00 87.62 102 VAL A CA 1
ATOM 714 C C . VAL A 1 102 ? -8.434 -9.073 3.534 1.00 87.62 102 VAL A C 1
ATOM 716 O O . VAL A 1 102 ? -9.273 -9.525 4.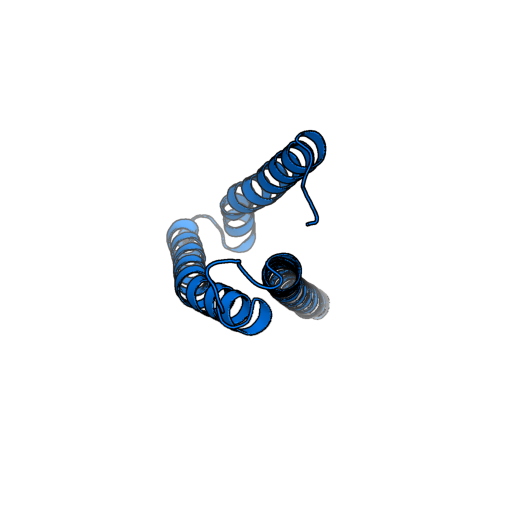314 1.00 87.62 102 VAL A O 1
ATOM 719 N N . PHE A 1 103 ? -8.487 -7.818 3.086 1.00 82.00 103 PHE A N 1
ATOM 720 C CA . PHE A 1 103 ? -9.526 -6.882 3.506 1.00 82.00 103 PHE A CA 1
ATOM 721 C C . PHE A 1 103 ? -10.927 -7.350 3.089 1.00 82.00 103 PHE A C 1
ATOM 723 O O . PHE A 1 103 ? -11.866 -7.308 3.887 1.00 82.00 103 PHE A O 1
ATOM 730 N N . LEU A 1 104 ? -11.073 -7.862 1.866 1.00 84.50 104 LEU A N 1
ATOM 731 C CA . LEU A 1 104 ? -12.335 -8.391 1.355 1.00 84.50 104 LEU A CA 1
ATOM 732 C C . LEU A 1 104 ? -12.796 -9.625 2.147 1.00 84.50 104 LEU A C 1
ATOM 734 O O . LEU A 1 104 ? -13.959 -9.703 2.544 1.00 84.50 104 LEU A O 1
ATOM 738 N N . LEU A 1 105 ? -11.883 -10.550 2.451 1.00 85.31 105 LEU A N 1
ATOM 739 C CA . LEU A 1 105 ? -12.162 -11.725 3.280 1.00 85.31 105 LEU A CA 1
ATOM 740 C C . LEU A 1 105 ? -12.559 -11.338 4.707 1.00 85.31 105 LEU A C 1
ATOM 742 O O . LEU A 1 105 ? -13.510 -11.900 5.256 1.00 85.31 105 LEU A O 1
ATOM 746 N N . LEU A 1 106 ? -11.880 -10.353 5.299 1.00 83.56 106 LEU A N 1
ATOM 747 C CA . LEU A 1 106 ? -12.249 -9.808 6.604 1.00 83.56 106 LEU A CA 1
ATOM 748 C C . LEU A 1 106 ? -13.644 -9.185 6.568 1.00 83.56 106 LEU A C 1
ATOM 750 O O . LEU A 1 106 ? -14.461 -9.486 7.437 1.00 83.56 106 LEU A O 1
ATOM 754 N N . LYS A 1 107 ? -13.961 -8.391 5.540 1.00 79.38 107 LYS A N 1
ATOM 755 C CA . LYS A 1 107 ? -15.288 -7.788 5.371 1.00 79.38 107 LYS A CA 1
ATOM 756 C C . LYS A 1 107 ? -16.383 -8.848 5.237 1.00 79.38 107 LYS A C 1
ATOM 758 O O . LYS A 1 107 ? -17.424 -8.712 5.876 1.00 79.38 107 LYS A O 1
ATOM 763 N N . ILE A 1 108 ? -16.151 -9.920 4.475 1.00 82.94 108 ILE A N 1
ATOM 764 C CA . ILE A 1 108 ? -17.106 -11.034 4.335 1.00 82.94 108 ILE A CA 1
ATOM 765 C C . ILE A 1 108 ? -17.286 -11.763 5.671 1.00 82.94 108 ILE A C 1
ATOM 767 O O . ILE A 1 108 ? -18.416 -11.995 6.096 1.00 82.94 108 ILE A O 1
ATOM 771 N N . LYS A 1 109 ? -16.196 -12.092 6.373 1.00 78.81 109 LYS A N 1
ATOM 772 C CA . LYS A 1 109 ? -16.254 -12.853 7.631 1.00 78.81 109 LYS A CA 1
ATOM 773 C C . LYS A 1 109 ? -16.872 -12.044 8.775 1.00 78.81 109 LYS A C 1
ATOM 775 O O . LYS A 1 109 ? -17.674 -12.575 9.538 1.00 78.81 109 LYS A O 1
ATOM 780 N N . VAL A 1 110 ? -16.530 -10.763 8.891 1.00 74.94 110 VAL A N 1
ATOM 781 C CA . VAL A 1 110 ? -17.086 -9.854 9.907 1.00 74.94 110 VAL A CA 1
ATOM 782 C C . VAL A 1 110 ? -18.526 -9.469 9.563 1.00 74.94 110 VAL A C 1
ATOM 784 O O . VAL A 1 110 ? -19.388 -9.507 10.438 1.00 74.94 110 VAL A O 1
ATOM 787 N N . GLY A 1 111 ? -18.821 -9.180 8.293 1.00 61.81 111 GLY A N 1
ATOM 788 C CA . GLY A 1 111 ? -20.182 -8.915 7.821 1.00 61.81 111 GLY A CA 1
ATOM 789 C C . GLY A 1 111 ? -21.111 -10.122 7.971 1.00 61.81 111 GLY A C 1
ATOM 790 O O . GLY A 1 111 ? -22.268 -9.959 8.352 1.00 61.81 111 GLY A O 1
ATOM 791 N N . GLY A 1 112 ? -20.595 -11.336 7.757 1.00 59.44 112 GLY A N 1
ATOM 792 C CA . GLY A 1 112 ? -21.311 -12.588 8.007 1.00 59.44 112 GLY A CA 1
ATOM 793 C C . GLY A 1 112 ? -21.599 -12.817 9.491 1.00 59.44 112 GLY A C 1
ATOM 794 O O . GLY A 1 112 ? -22.714 -13.183 9.847 1.00 59.44 112 GLY A O 1
ATOM 795 N N . LYS A 1 113 ? -20.641 -12.513 10.380 1.00 52.31 113 LYS A N 1
ATOM 796 C CA . LYS A 1 113 ? -20.862 -12.581 11.835 1.00 52.31 113 LYS A CA 1
ATOM 797 C C . LYS A 1 113 ? -21.885 -11.558 12.331 1.00 52.31 113 LYS A C 1
ATOM 799 O O . LYS A 1 113 ? -22.680 -11.888 13.199 1.00 52.31 113 LYS A O 1
ATOM 804 N N . ARG A 1 114 ? -21.913 -10.348 11.761 1.00 49.72 114 ARG A N 1
ATOM 805 C CA . ARG A 1 114 ? -22.889 -9.304 12.129 1.00 49.72 114 ARG A CA 1
ATOM 806 C C . ARG A 1 114 ? -24.335 -9.691 11.783 1.00 49.72 114 ARG A C 1
ATOM 808 O O . ARG A 1 114 ? -25.242 -9.243 12.466 1.00 49.72 114 ARG A O 1
ATOM 815 N N . LYS A 1 115 ? -24.539 -10.531 10.758 1.00 45.22 115 LYS A N 1
ATOM 816 C CA . LYS A 1 115 ? -25.856 -11.066 10.360 1.00 45.22 115 LYS A CA 1
ATOM 817 C C . LYS A 1 115 ? -26.288 -12.328 11.113 1.00 45.22 115 LYS A C 1
ATOM 819 O O . LYS A 1 115 ? -27.453 -12.673 11.048 1.00 45.22 115 LYS A O 1
ATOM 824 N N . ALA A 1 116 ? -25.368 -13.030 11.774 1.00 48.84 116 ALA A N 1
ATOM 825 C CA . ALA A 1 116 ? -25.675 -14.249 12.529 1.00 48.84 116 ALA A CA 1
ATOM 826 C C . ALA A 1 116 ? -26.015 -13.982 14.010 1.00 48.84 116 ALA A C 1
ATOM 828 O O . ALA A 1 116 ? -26.385 -14.906 14.726 1.00 48.84 116 ALA A O 1
ATOM 829 N N . VAL A 1 117 ? -25.828 -12.742 14.476 1.00 48.06 117 VAL A N 1
ATOM 830 C CA . VAL A 1 117 ? -26.049 -12.305 15.870 1.00 48.06 117 VAL A CA 1
ATOM 831 C C . VAL A 1 117 ? -27.198 -11.281 15.970 1.00 48.06 117 VAL A C 1
ATOM 833 O O . VAL A 1 117 ? -27.562 -10.877 17.070 1.00 48.06 117 VAL A O 1
ATOM 836 N N . ALA A 1 118 ? -27.770 -10.872 14.833 1.00 44.16 118 ALA A N 1
ATOM 837 C CA . ALA A 1 118 ? -28.997 -10.080 14.736 1.00 44.16 118 ALA A CA 1
ATOM 838 C C . ALA A 1 118 ? -30.151 -10.996 14.322 1.00 44.16 118 ALA A C 1
ATOM 840 O O . ALA A 1 118 ? -31.276 -10.764 14.807 1.00 44.16 118 ALA A O 1
#

Radius of gyration: 19.43 Å; chains: 1; bounding box: 60×26×45 Å

Secondary structure (DSSP, 8-state):
----SHHHHHHHHHHHHHHHHHHHHHHHHHHHHHH-STTHHHHHHHHHHHHHHHHHHHHHHHHHHHHHHH---STTS-TTHHHHHHHHHHHHHHHHHHHHHHHHHHHHHHHHHHHH--

Foldseek 3Di:
DQDPDPVSVVVVVVVCCVVVVVVLVVQQVVCCVPPNDPCSVVSVVVVVVVVVVCCVVLVVVLVVLLDVQQDDPDPVDRRCSVRSVVRSVVVVVVVVVVVVVVVVVVCCVVVVVVVVVD